Protein AF-A0A1M5BRX9-F1 (afdb_monomer_lite)

pLDDT: mean 90.42, std 8.11, range [54.91, 96.5]

Sequence (61 aa):
LAGAKHDVFSDVALGAIASHSRGWPRLVNNLATHCLLCGYQAKKELIDEEVVRLAIQEMGL

Structure (mmCIF, N/CA/C/O backbone):
data_AF-A0A1M5BRX9-F1
#
_entry.id   AF-A0A1M5BRX9-F1
#
loop_
_atom_site.group_PDB
_atom_site.id
_atom_site.type_symbol
_atom_site.label_atom_id
_atom_site.label_alt_id
_atom_site.label_comp_id
_atom_site.label_asym_id
_atom_site.label_entity_id
_atom_site.label_seq_id
_atom_site.pdbx_PDB_ins_code
_atom_site.Cartn_x
_atom_site.Cartn_y
_atom_site.Cartn_z
_atom_site.occupancy
_atom_site.B_iso_or_equiv
_atom_site.auth_seq_id
_atom_site.auth_comp_id
_atom_site.auth_asym_id
_atom_site.auth_atom_id
_atom_site.pdbx_PDB_model_num
ATOM 1 N N . LEU A 1 1 ? -10.651 -8.855 -4.347 1.00 54.91 1 LEU A N 1
ATOM 2 C CA . LEU A 1 1 ? -10.058 -8.560 -3.019 1.00 54.91 1 LEU A CA 1
ATOM 3 C C . LEU A 1 1 ? -10.256 -9.784 -2.135 1.00 54.91 1 LEU A C 1
ATOM 5 O O . LEU A 1 1 ? -11.252 -10.466 -2.334 1.00 54.91 1 LEU A O 1
ATOM 9 N N . ALA A 1 2 ? -9.317 -10.115 -1.248 1.00 66.06 2 ALA A N 1
ATOM 10 C CA . ALA A 1 2 ? -9.291 -11.350 -0.450 1.00 66.06 2 ALA A CA 1
ATOM 11 C C . ALA A 1 2 ? -10.449 -11.454 0.575 1.00 66.06 2 ALA A C 1
ATOM 13 O O . ALA A 1 2 ? -10.238 -11.399 1.778 1.00 66.06 2 ALA A O 1
ATOM 14 N N . GLY A 1 3 ? -11.692 -11.544 0.100 1.00 77.94 3 GLY A N 1
ATOM 15 C CA . GLY A 1 3 ? -12.902 -11.601 0.924 1.00 77.94 3 GLY A CA 1
ATOM 16 C C . GLY A 1 3 ? -13.384 -10.259 1.492 1.00 77.94 3 GLY A C 1
ATOM 17 O O . GLY A 1 3 ? -14.458 -10.224 2.090 1.00 77.94 3 GLY A O 1
ATOM 18 N N . ALA A 1 4 ? -12.649 -9.157 1.297 1.00 80.31 4 ALA A N 1
ATOM 19 C CA . ALA A 1 4 ? -13.093 -7.831 1.729 1.00 80.31 4 ALA A CA 1
ATOM 20 C C . ALA A 1 4 ? -14.370 -7.409 0.980 1.00 80.31 4 ALA A C 1
ATOM 22 O O . ALA A 1 4 ? -14.432 -7.495 -0.248 1.00 80.31 4 ALA A O 1
ATOM 23 N N . LYS A 1 5 ? -15.383 -6.961 1.733 1.00 86.50 5 LYS A N 1
ATOM 24 C CA . LYS A 1 5 ? -16.656 -6.426 1.205 1.00 86.50 5 LYS A CA 1
ATOM 25 C C . LYS A 1 5 ? -16.660 -4.898 1.078 1.00 86.50 5 LYS A C 1
ATOM 27 O O . LYS A 1 5 ? -17.674 -4.328 0.697 1.00 86.50 5 LYS A O 1
ATOM 32 N N . HIS A 1 6 ? -15.555 -4.262 1.448 1.00 85.44 6 HIS A N 1
ATOM 33 C CA . HIS A 1 6 ? -15.331 -2.825 1.389 1.00 85.44 6 HIS A CA 1
ATOM 34 C C . HIS A 1 6 ? -14.018 -2.553 0.654 1.00 85.44 6 HIS A C 1
ATOM 36 O O . HIS A 1 6 ? -13.164 -3.442 0.542 1.00 85.44 6 HIS A O 1
ATOM 42 N N . ASP A 1 7 ? -13.864 -1.325 0.169 1.00 89.25 7 ASP A N 1
ATOM 43 C CA . ASP A 1 7 ? -12.626 -0.891 -0.459 1.00 89.25 7 ASP A CA 1
ATOM 44 C C . ASP A 1 7 ? -11.525 -0.774 0.586 1.00 89.25 7 ASP A C 1
ATOM 46 O O . ASP A 1 7 ? -11.669 -0.103 1.604 1.00 89.25 7 ASP A O 1
ATOM 50 N N . VAL A 1 8 ? -10.418 -1.466 0.330 1.00 92.56 8 VAL A N 1
ATOM 51 C CA . VAL A 1 8 ? -9.241 -1.431 1.204 1.00 92.56 8 VAL A CA 1
ATOM 52 C C . VAL A 1 8 ? -8.351 -0.245 0.845 1.00 92.56 8 VAL A C 1
ATOM 54 O O . VAL A 1 8 ? -7.724 0.336 1.717 1.00 92.56 8 VAL A O 1
ATOM 57 N N . PHE A 1 9 ? -8.312 0.145 -0.429 1.00 95.12 9 PHE A N 1
ATOM 58 C CA . PHE A 1 9 ? -7.551 1.294 -0.911 1.00 95.12 9 PHE A CA 1
ATOM 59 C C . PHE A 1 9 ? -8.498 2.311 -1.530 1.00 95.12 9 PHE A C 1
ATOM 61 O O . PHE A 1 9 ? -9.359 1.947 -2.326 1.00 95.12 9 PHE A O 1
ATOM 68 N N . SER A 1 10 ? -8.295 3.582 -1.201 1.00 96.06 10 SER A N 1
ATOM 69 C CA . SER A 1 10 ? -8.909 4.686 -1.938 1.00 96.06 10 SER A CA 1
ATOM 70 C C . SER A 1 10 ? -8.301 4.825 -3.339 1.00 96.06 10 SER A C 1
ATOM 72 O O . SER A 1 10 ? -7.133 4.485 -3.555 1.00 96.06 10 SER A O 1
ATOM 74 N N . ASP A 1 11 ? -9.048 5.409 -4.277 1.00 95.00 11 ASP A N 1
ATOM 75 C CA . ASP A 1 11 ? -8.550 5.684 -5.634 1.00 95.00 11 ASP A CA 1
ATOM 76 C C . ASP A 1 11 ? -7.282 6.551 -5.628 1.00 95.00 11 ASP A C 1
ATOM 78 O O . ASP A 1 11 ? -6.353 6.330 -6.407 1.00 95.00 11 ASP A O 1
ATOM 82 N N . VAL A 1 12 ? -7.205 7.507 -4.697 1.00 94.94 12 VAL A N 1
ATOM 83 C CA . VAL A 1 12 ? -6.031 8.372 -4.524 1.00 94.94 12 VAL A CA 1
ATOM 84 C C . VAL A 1 12 ? -4.816 7.555 -4.077 1.00 94.94 12 VAL A C 1
ATOM 86 O O . VAL A 1 12 ? -3.726 7.724 -4.624 1.00 94.94 12 VAL A O 1
ATOM 89 N N . ALA A 1 13 ? -4.996 6.623 -3.135 1.00 95.62 13 ALA A N 1
ATOM 90 C CA . ALA A 1 13 ? -3.925 5.734 -2.693 1.00 95.62 13 ALA A CA 1
ATOM 91 C C . ALA A 1 13 ? -3.426 4.832 -3.831 1.00 95.62 13 ALA A C 1
ATOM 93 O O . ALA A 1 13 ? -2.215 4.685 -4.014 1.00 95.62 13 ALA A O 1
ATOM 94 N N . LEU A 1 14 ? -4.335 4.278 -4.641 1.00 94.50 14 LEU A N 1
ATOM 95 C CA . LEU A 1 14 ? -3.972 3.483 -5.819 1.00 94.50 14 LEU A CA 1
ATOM 96 C C . LEU A 1 14 ? -3.160 4.307 -6.829 1.00 94.50 14 LEU A C 1
ATOM 98 O O . LEU A 1 14 ? -2.129 3.835 -7.318 1.00 94.50 14 LEU A O 1
ATOM 102 N N . GLY A 1 15 ? -3.568 5.553 -7.089 1.00 94.00 15 GLY A N 1
ATOM 103 C CA . GLY A 1 15 ? -2.829 6.483 -7.945 1.00 94.00 15 GLY A CA 1
ATOM 104 C C . GLY A 1 15 ? -1.427 6.800 -7.415 1.00 94.00 15 GLY A C 1
ATOM 105 O O . GLY A 1 15 ? -0.455 6.788 -8.178 1.00 94.00 15 GLY A O 1
ATOM 106 N N . ALA A 1 16 ? -1.292 7.014 -6.105 1.00 93.44 16 ALA A N 1
ATOM 107 C CA . ALA A 1 16 ? -0.007 7.272 -5.459 1.00 93.44 16 ALA A CA 1
ATOM 108 C C . ALA A 1 16 ? 0.936 6.057 -5.535 1.00 93.44 16 ALA A C 1
ATOM 110 O O . ALA A 1 16 ? 2.109 6.222 -5.888 1.00 93.44 16 ALA A O 1
ATOM 111 N N . ILE A 1 17 ? 0.430 4.842 -5.284 1.00 93.69 17 ILE A N 1
ATOM 112 C CA . ILE A 1 17 ? 1.200 3.591 -5.403 1.00 93.69 17 ILE A CA 1
ATOM 113 C C . ILE A 1 17 ? 1.653 3.375 -6.851 1.00 93.69 17 ILE A C 1
ATOM 115 O O . ILE A 1 17 ? 2.823 3.068 -7.096 1.00 93.69 17 ILE A O 1
ATOM 119 N N . ALA A 1 18 ? 0.762 3.560 -7.828 1.00 93.06 18 ALA A N 1
ATOM 120 C CA . ALA A 1 18 ? 1.099 3.419 -9.245 1.00 93.06 18 ALA A CA 1
ATOM 121 C C . ALA A 1 18 ? 2.178 4.428 -9.680 1.00 93.06 18 ALA A C 1
ATOM 123 O O . ALA A 1 18 ? 3.139 4.057 -10.359 1.00 93.06 18 ALA A O 1
ATOM 124 N N . SER A 1 19 ? 2.066 5.678 -9.222 1.00 92.19 19 SER A N 1
ATOM 125 C CA . SER A 1 19 ? 3.014 6.750 -9.545 1.00 92.19 19 SER A CA 1
ATOM 126 C C . SER A 1 19 ? 4.407 6.488 -8.959 1.00 92.19 19 SER A C 1
ATOM 128 O O . SER A 1 19 ? 5.394 6.516 -9.693 1.00 92.19 19 SER A O 1
ATOM 130 N N . HIS A 1 20 ? 4.501 6.149 -7.667 1.00 90.44 20 HIS A N 1
ATOM 131 C CA . HIS A 1 20 ? 5.788 5.875 -7.007 1.00 90.44 20 HIS A CA 1
ATOM 132 C C . HIS A 1 20 ? 6.428 4.574 -7.493 1.00 90.44 20 HIS A C 1
ATOM 134 O O . HIS A 1 20 ? 7.648 4.480 -7.633 1.00 90.44 20 HIS A O 1
ATOM 140 N N . SER A 1 21 ? 5.609 3.574 -7.820 1.00 91.12 21 SER A N 1
ATOM 141 C CA . SER A 1 21 ? 6.104 2.317 -8.375 1.00 91.12 21 SER A CA 1
ATOM 142 C C . SER A 1 21 ? 6.581 2.399 -9.812 1.00 91.12 21 SER A C 1
ATOM 144 O O . SER A 1 21 ? 7.272 1.478 -10.251 1.00 91.12 21 SER A O 1
ATOM 146 N N . ARG A 1 22 ? 6.232 3.460 -10.553 1.00 90.00 22 ARG A N 1
ATOM 147 C CA . ARG A 1 22 ? 6.491 3.591 -11.998 1.00 90.00 22 ARG A CA 1
ATOM 148 C C . ARG A 1 22 ? 6.019 2.361 -12.793 1.00 90.00 22 ARG A C 1
ATOM 150 O O . ARG A 1 22 ? 6.619 2.006 -13.803 1.00 90.00 22 ARG A O 1
ATOM 157 N N . GLY A 1 23 ? 4.985 1.674 -12.298 1.00 87.62 23 GLY A N 1
ATOM 158 C CA . GLY A 1 23 ? 4.433 0.461 -12.904 1.00 87.62 23 GLY A CA 1
ATOM 159 C C . GLY A 1 23 ? 5.251 -0.822 -12.706 1.00 87.62 23 GLY A C 1
ATOM 160 O O . GLY A 1 23 ? 4.885 -1.849 -13.272 1.00 87.62 23 GLY A O 1
ATOM 161 N N . TRP A 1 24 ? 6.328 -0.818 -11.911 1.00 92.19 24 TRP A N 1
ATOM 162 C CA . TRP A 1 24 ? 7.108 -2.031 -11.638 1.00 92.19 24 TRP A CA 1
ATOM 163 C C . TRP A 1 24 ? 6.322 -2.977 -10.717 1.00 92.19 24 TRP A C 1
ATOM 165 O O . TRP A 1 24 ? 6.151 -2.652 -9.538 1.00 92.19 24 TRP A O 1
ATOM 175 N N . PRO A 1 25 ? 5.900 -4.175 -11.175 1.00 92.12 25 PRO A N 1
ATOM 176 C CA . PRO A 1 25 ? 4.955 -5.011 -10.424 1.00 92.12 25 PRO A CA 1
ATOM 177 C C . PRO A 1 25 ? 5.446 -5.396 -9.025 1.00 92.12 25 PRO A C 1
ATOM 179 O O . PRO A 1 25 ? 4.681 -5.422 -8.064 1.00 92.12 25 PRO A O 1
ATOM 182 N N . 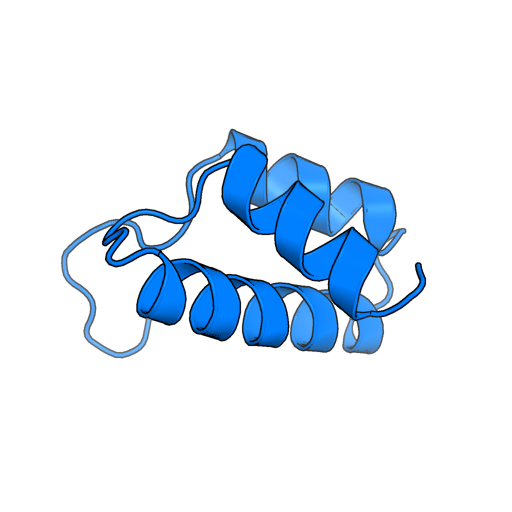ARG A 1 26 ? 6.753 -5.643 -8.887 1.00 92.69 26 ARG A N 1
ATOM 183 C CA . ARG A 1 26 ? 7.366 -5.963 -7.594 1.00 92.69 26 ARG A CA 1
ATOM 184 C C . ARG A 1 26 ? 7.369 -4.769 -6.640 1.00 92.69 26 ARG A C 1
ATOM 186 O O . ARG A 1 26 ? 7.145 -4.963 -5.451 1.00 92.69 26 ARG A O 1
ATOM 193 N N . LEU A 1 27 ? 7.569 -3.547 -7.145 1.00 92.44 27 LEU A N 1
ATOM 194 C CA . LEU A 1 27 ? 7.510 -2.352 -6.302 1.00 92.44 27 LEU A CA 1
ATOM 195 C C . LEU A 1 27 ? 6.069 -2.031 -5.895 1.00 92.44 27 LEU A C 1
ATOM 197 O O . LEU A 1 27 ? 5.848 -1.692 -4.739 1.00 92.44 27 LEU A O 1
ATOM 201 N N . VAL A 1 28 ? 5.097 -2.208 -6.802 1.00 94.38 28 VAL A N 1
ATOM 202 C CA . VAL A 1 28 ? 3.658 -2.099 -6.489 1.00 94.38 28 VAL A CA 1
ATOM 203 C C . VAL A 1 28 ? 3.298 -3.023 -5.328 1.00 94.38 28 VAL A C 1
ATOM 205 O O . VAL A 1 28 ? 2.718 -2.573 -4.345 1.00 94.38 28 VAL A O 1
ATOM 208 N N . ASN A 1 29 ? 3.669 -4.304 -5.421 1.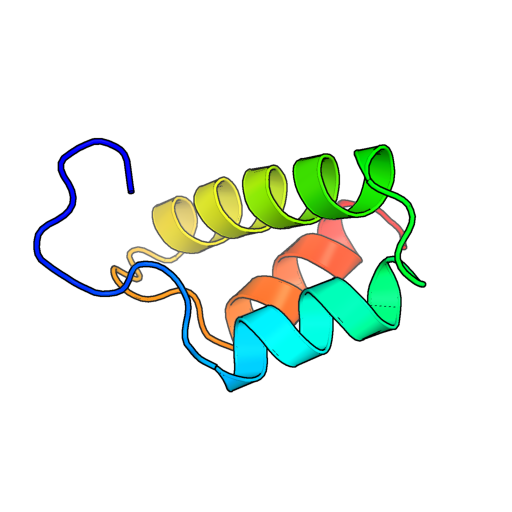00 93.88 29 ASN A N 1
ATOM 209 C CA . ASN A 1 29 ? 3.336 -5.285 -4.392 1.00 93.88 29 ASN A CA 1
ATOM 210 C C . ASN A 1 29 ? 3.993 -4.958 -3.043 1.00 93.88 29 ASN A C 1
ATOM 212 O O . ASN A 1 29 ? 3.345 -5.064 -2.001 1.00 93.88 29 ASN A O 1
ATOM 216 N N . ASN A 1 30 ? 5.259 -4.531 -3.061 1.00 93.62 30 ASN A N 1
ATOM 217 C CA . ASN A 1 30 ? 5.955 -4.121 -1.846 1.00 93.62 30 ASN A CA 1
ATOM 218 C C . ASN A 1 30 ? 5.264 -2.903 -1.214 1.00 93.62 30 ASN A C 1
ATOM 220 O O . ASN A 1 30 ? 4.851 -2.987 -0.062 1.00 93.62 30 ASN A O 1
ATOM 224 N N . LEU A 1 31 ? 5.044 -1.825 -1.976 1.00 93.75 31 LEU A N 1
ATOM 225 C CA . LEU A 1 31 ? 4.347 -0.625 -1.497 1.00 93.75 31 LEU A CA 1
ATOM 226 C C . LEU A 1 31 ? 2.969 -0.956 -0.926 1.00 93.75 31 LEU A C 1
ATOM 228 O O . LEU A 1 31 ? 2.664 -0.540 0.186 1.00 93.75 31 LEU A O 1
ATOM 232 N N . ALA A 1 32 ? 2.160 -1.746 -1.635 1.00 94.44 32 ALA A N 1
ATOM 233 C CA . ALA A 1 32 ? 0.840 -2.147 -1.157 1.00 94.44 32 ALA A CA 1
ATOM 234 C C . ALA A 1 32 ? 0.920 -2.923 0.169 1.00 94.44 32 ALA A C 1
ATOM 236 O O . ALA A 1 32 ? 0.138 -2.660 1.078 1.00 94.44 32 ALA A O 1
ATOM 237 N N . THR A 1 33 ? 1.892 -3.829 0.312 1.00 94.88 33 THR A N 1
ATOM 238 C CA . THR A 1 33 ? 2.102 -4.593 1.554 1.00 94.88 33 THR A CA 1
ATOM 239 C C . THR A 1 33 ? 2.481 -3.678 2.718 1.00 94.88 33 THR A C 1
ATOM 241 O O . THR A 1 33 ? 1.903 -3.790 3.799 1.00 94.88 33 THR A O 1
ATOM 244 N N . HIS A 1 34 ? 3.401 -2.736 2.495 1.00 94.94 34 HIS A N 1
ATOM 245 C CA . HIS A 1 34 ? 3.775 -1.747 3.507 1.00 94.94 34 HIS A CA 1
AT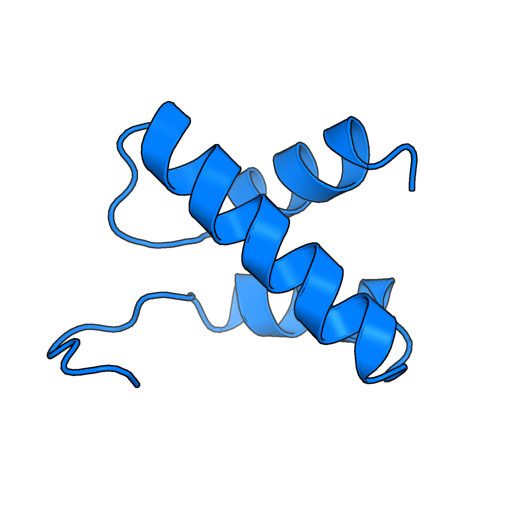OM 246 C C . HIS A 1 34 ? 2.600 -0.830 3.865 1.00 94.94 34 HIS A C 1
ATOM 248 O O . HIS A 1 34 ? 2.356 -0.601 5.043 1.00 94.94 34 HIS A O 1
ATOM 254 N N . CYS A 1 35 ? 1.803 -0.393 2.886 1.00 95.62 35 CYS A N 1
ATOM 255 C CA . CYS A 1 35 ? 0.598 0.397 3.140 1.00 95.62 35 CYS A CA 1
ATOM 256 C C . CYS A 1 35 ? -0.390 -0.345 4.045 1.00 95.62 35 CYS A C 1
ATOM 258 O O . CYS A 1 35 ? -0.895 0.241 4.997 1.00 95.62 35 CYS A O 1
ATOM 260 N N . LEU A 1 36 ? -0.640 -1.635 3.795 1.00 94.81 36 LEU A N 1
ATOM 261 C CA . LEU A 1 36 ? -1.519 -2.443 4.648 1.00 94.81 36 LEU A CA 1
ATOM 262 C C . LEU A 1 36 ? -0.987 -2.538 6.085 1.00 94.81 36 LEU A C 1
ATOM 264 O O . LEU A 1 36 ? -1.763 -2.436 7.035 1.00 94.81 36 LEU A O 1
ATOM 268 N N . LEU A 1 37 ? 0.331 -2.680 6.253 1.00 94.44 37 LEU A N 1
ATOM 269 C CA . LEU A 1 37 ? 0.966 -2.718 7.570 1.00 94.44 37 LEU A CA 1
ATOM 270 C C . LEU A 1 37 ? 0.871 -1.364 8.291 1.00 94.44 37 LEU A C 1
ATOM 272 O O . LEU A 1 37 ? 0.477 -1.318 9.456 1.00 94.44 37 LEU A O 1
ATOM 276 N N . CYS A 1 38 ? 1.195 -0.259 7.616 1.00 94.38 38 CYS A N 1
ATOM 277 C CA . CYS A 1 38 ? 1.081 1.090 8.173 1.00 94.38 38 CYS A CA 1
ATOM 278 C C . CYS A 1 38 ? -0.379 1.435 8.511 1.00 94.38 38 CYS A C 1
ATOM 280 O O . CYS A 1 38 ? -0.645 1.973 9.582 1.00 94.38 38 CYS A O 1
ATOM 282 N N . GLY A 1 39 ? -1.333 1.074 7.648 1.00 94.25 39 GLY A N 1
ATOM 283 C CA . GLY A 1 39 ? -2.764 1.275 7.885 1.00 94.25 39 GLY A CA 1
A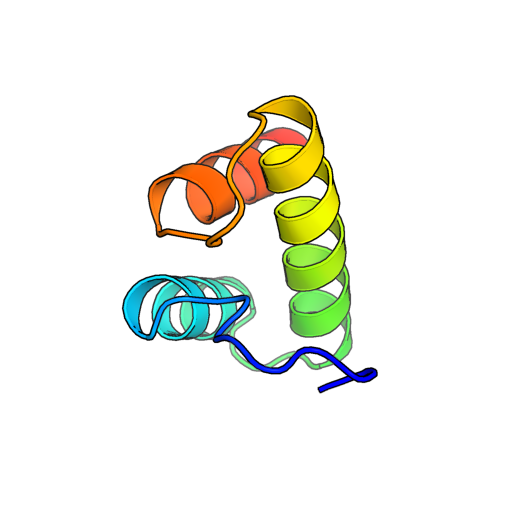TOM 284 C C . GLY A 1 39 ? -3.258 0.521 9.117 1.00 94.25 39 GLY A C 1
ATOM 285 O O . GLY A 1 39 ? -3.931 1.106 9.965 1.00 94.25 39 GLY A O 1
ATOM 286 N N . TYR A 1 40 ? -2.833 -0.737 9.280 1.00 93.38 40 TYR A N 1
ATOM 287 C CA . TYR A 1 40 ? -3.124 -1.518 10.482 1.00 93.38 40 TYR A CA 1
ATOM 288 C C . TYR A 1 40 ? -2.552 -0.865 11.751 1.00 93.38 40 TYR A C 1
ATOM 290 O O . TYR A 1 40 ? -3.272 -0.707 12.738 1.00 93.38 40 TYR A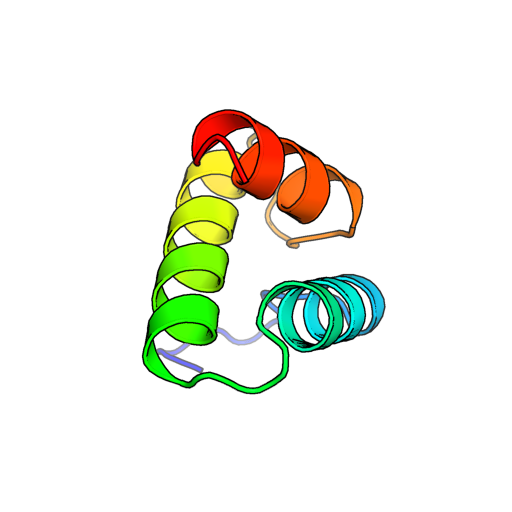 O 1
ATOM 298 N N . GLN A 1 41 ? -1.289 -0.424 11.719 1.00 93.31 41 GLN A N 1
ATOM 299 C CA . GLN A 1 41 ? -0.659 0.286 12.843 1.00 93.31 41 GLN A CA 1
ATOM 300 C C . GLN A 1 41 ? -1.394 1.591 13.186 1.00 93.31 41 GLN A C 1
ATOM 302 O O . GLN A 1 41 ? -1.604 1.898 14.360 1.00 93.31 41 GLN A O 1
ATOM 307 N N . ALA A 1 42 ? -1.846 2.324 12.167 1.00 92.00 42 ALA A N 1
ATOM 308 C CA . ALA A 1 42 ? -2.622 3.552 12.303 1.00 92.00 42 ALA A CA 1
ATOM 309 C C . ALA A 1 42 ? -4.106 3.314 12.650 1.00 92.00 42 ALA A C 1
ATOM 311 O O . ALA A 1 42 ? -4.856 4.281 12.786 1.00 92.00 42 ALA A O 1
ATOM 312 N N . LYS A 1 43 ? -4.545 2.052 12.791 1.00 93.12 43 LYS A N 1
ATOM 313 C CA . LYS A 1 43 ? -5.951 1.656 12.991 1.00 93.12 43 LYS A CA 1
ATOM 314 C C . LYS A 1 43 ? -6.899 2.245 11.935 1.00 93.12 43 LYS A C 1
ATOM 316 O O . LYS A 1 43 ? -8.049 2.557 12.240 1.00 93.12 43 LYS A O 1
ATOM 321 N N . LYS A 1 44 ? -6.416 2.402 10.701 1.00 91.94 44 LYS A N 1
ATOM 322 C CA . LYS A 1 44 ? -7.216 2.842 9.555 1.00 91.94 44 LYS A CA 1
ATOM 323 C C . LYS A 1 44 ? -7.731 1.626 8.792 1.00 91.94 44 LYS A C 1
ATOM 325 O O . LYS A 1 44 ? -6.954 0.768 8.385 1.00 91.94 44 LYS A O 1
ATOM 330 N N . GLU A 1 45 ? -9.043 1.577 8.584 1.00 89.81 45 GLU A N 1
ATOM 331 C CA . GLU A 1 45 ? -9.693 0.529 7.783 1.00 89.81 45 GLU A CA 1
ATOM 332 C C . GLU A 1 45 ? -9.544 0.778 6.273 1.00 89.81 45 GLU A C 1
ATOM 334 O O . GLU A 1 45 ? -9.505 -0.169 5.492 1.00 89.81 45 GLU A O 1
ATOM 339 N N . LEU A 1 46 ? -9.410 2.048 5.872 1.00 94.69 46 LEU A N 1
ATOM 340 C CA . LEU A 1 46 ? -9.182 2.475 4.493 1.00 94.69 46 LEU A CA 1
ATOM 341 C C . LEU A 1 46 ? -7.759 3.014 4.335 1.00 94.69 46 LEU A C 1
ATOM 343 O O . LEU A 1 46 ? -7.340 3.920 5.059 1.00 94.69 46 LEU A O 1
ATOM 347 N N . ILE A 1 47 ? -7.033 2.499 3.346 1.00 96.50 47 ILE A N 1
ATOM 348 C CA . ILE A 1 47 ? -5.736 3.030 2.942 1.00 96.50 47 ILE A CA 1
ATOM 349 C C . ILE A 1 47 ? -5.961 4.279 2.084 1.00 96.50 47 ILE A C 1
ATOM 351 O O . ILE A 1 47 ? -6.423 4.221 0.937 1.00 96.50 47 ILE A O 1
ATOM 355 N N . ASP A 1 48 ? -5.620 5.421 2.665 1.00 95.50 48 ASP A N 1
ATOM 356 C CA . ASP A 1 48 ? -5.625 6.734 2.033 1.00 95.50 48 ASP A CA 1
ATOM 357 C C . ASP A 1 48 ? -4.207 7.162 1.613 1.00 95.50 48 ASP A C 1
ATOM 359 O O . ASP A 1 48 ? -3.215 6.461 1.825 1.00 95.50 48 ASP A O 1
ATOM 363 N N . GLU A 1 49 ? -4.106 8.329 0.983 1.00 93.62 49 GLU A N 1
ATOM 364 C CA . GLU A 1 49 ? -2.832 8.895 0.533 1.00 93.62 49 GLU A CA 1
ATOM 365 C C . GLU A 1 49 ? -1.828 9.107 1.683 1.00 93.62 49 GLU A C 1
ATOM 367 O O . GLU A 1 49 ? -0.617 9.008 1.487 1.00 93.62 49 GLU A O 1
ATOM 372 N N . GLU A 1 50 ? -2.310 9.377 2.897 1.00 94.38 50 GLU A N 1
ATOM 373 C CA . GLU A 1 50 ? -1.458 9.582 4.067 1.00 94.38 50 GLU A CA 1
ATOM 374 C C . GLU A 1 50 ? -0.763 8.285 4.478 1.00 94.38 50 GLU A C 1
ATOM 376 O O . GLU A 1 50 ? 0.446 8.290 4.715 1.00 94.38 50 GLU A O 1
ATOM 381 N N . VAL A 1 51 ? -1.489 7.165 4.478 1.00 95.62 51 VAL A N 1
ATOM 382 C CA . VAL A 1 51 ? -0.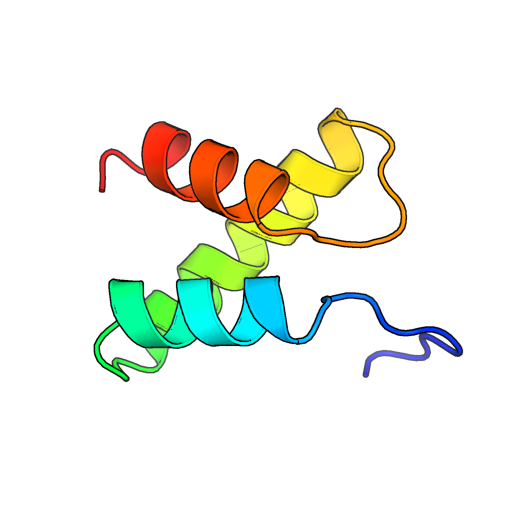893 5.848 4.743 1.00 95.62 51 VAL A CA 1
ATOM 383 C C . VAL A 1 51 ? 0.134 5.482 3.674 1.00 95.62 51 VAL A C 1
ATOM 385 O O . VAL A 1 51 ? 1.193 4.948 4.005 1.00 95.62 51 VAL A O 1
ATOM 388 N N . VAL A 1 52 ? -0.133 5.808 2.406 1.00 94.81 52 VAL A N 1
ATOM 389 C CA . VAL A 1 52 ? 0.831 5.578 1.319 1.00 94.81 52 VAL A CA 1
ATOM 390 C C . VAL A 1 52 ? 2.102 6.400 1.529 1.00 94.81 52 VAL A C 1
ATOM 392 O O . VAL A 1 52 ? 3.200 5.860 1.396 1.00 94.81 52 VAL A O 1
ATOM 395 N N . ARG A 1 53 ? 1.984 7.677 1.917 1.00 93.19 53 ARG A N 1
ATOM 396 C CA . ARG A 1 53 ? 3.148 8.516 2.252 1.00 93.19 53 ARG A CA 1
ATOM 397 C C . ARG A 1 53 ? 3.960 7.936 3.408 1.00 93.19 53 ARG A C 1
ATOM 399 O O . ARG A 1 53 ? 5.182 7.888 3.308 1.00 93.19 53 ARG A O 1
ATOM 406 N N . LEU A 1 54 ? 3.302 7.473 4.472 1.00 93.12 54 LEU A N 1
ATOM 407 C CA . LEU A 1 54 ? 3.977 6.830 5.605 1.00 93.12 54 LEU A CA 1
ATOM 408 C C . LEU A 1 54 ? 4.727 5.566 5.167 1.00 93.12 54 LEU A C 1
ATOM 410 O O . LEU A 1 54 ? 5.895 5.400 5.506 1.00 93.12 54 LEU A O 1
ATOM 414 N N . ALA A 1 55 ? 4.091 4.725 4.351 1.00 93.56 55 ALA A N 1
ATOM 415 C CA . ALA A 1 55 ? 4.706 3.508 3.830 1.00 93.56 55 ALA A CA 1
ATOM 416 C C . ALA A 1 55 ? 5.939 3.796 2.958 1.00 93.56 55 ALA A C 1
ATOM 418 O O . ALA A 1 55 ? 6.950 3.111 3.086 1.00 93.56 55 ALA A O 1
ATOM 419 N N . ILE A 1 56 ? 5.885 4.820 2.100 1.00 91.44 56 ILE A N 1
ATOM 420 C CA . ILE A 1 56 ? 7.028 5.246 1.274 1.00 91.44 56 ILE A CA 1
ATOM 421 C C . ILE A 1 56 ? 8.201 5.690 2.159 1.00 91.44 56 ILE A C 1
ATOM 423 O O . ILE A 1 56 ? 9.327 5.240 1.953 1.00 91.44 56 ILE A O 1
ATOM 427 N N . GLN A 1 57 ? 7.924 6.507 3.182 1.00 90.12 57 GLN A N 1
ATOM 428 C CA . GLN A 1 57 ? 8.937 6.971 4.133 1.00 90.12 57 GLN A CA 1
ATOM 429 C C . GLN A 1 57 ? 9.583 5.807 4.903 1.00 90.12 57 GLN A C 1
ATOM 431 O O . GLN A 1 57 ? 10.804 5.781 5.040 1.00 90.12 57 GLN A O 1
ATOM 436 N N . GLU A 1 58 ? 8.802 4.818 5.354 1.00 85.88 58 GLU A N 1
ATOM 437 C CA . GLU A 1 58 ? 9.341 3.629 6.038 1.00 85.88 58 GLU A CA 1
ATOM 438 C C . GLU A 1 58 ? 10.190 2.739 5.120 1.00 85.88 58 GLU A C 1
ATOM 440 O O . GLU A 1 58 ? 11.156 2.124 5.571 1.00 85.88 58 GLU A O 1
ATOM 445 N N . MET A 1 59 ? 9.864 2.675 3.827 1.00 82.12 59 MET A N 1
ATOM 446 C CA . MET A 1 59 ? 10.648 1.920 2.845 1.00 82.12 59 MET A CA 1
ATOM 447 C C . MET A 1 59 ? 11.970 2.608 2.462 1.00 82.12 59 MET A C 1
ATOM 449 O O . MET A 1 59 ? 12.784 1.991 1.772 1.00 82.12 59 MET A O 1
ATOM 453 N N . GLY A 1 60 ? 12.189 3.860 2.883 1.00 74.62 60 GLY A N 1
ATOM 454 C CA . GLY A 1 60 ? 13.338 4.668 2.465 1.00 74.62 60 GLY A CA 1
ATOM 455 C C . GLY A 1 60 ? 13.315 5.027 0.974 1.00 74.62 60 GLY A C 1
ATOM 456 O O . GLY A 1 60 ? 14.381 5.189 0.376 1.00 74.62 60 GLY A O 1
ATOM 457 N N . LEU A 1 61 ? 12.116 5.079 0.380 1.00 60.34 61 LEU A N 1
ATOM 458 C CA . LEU A 1 61 ? 11.867 5.442 -1.020 1.00 60.34 61 LEU A CA 1
ATOM 459 C C . LEU A 1 61 ? 11.538 6.930 -1.182 1.00 60.34 61 LEU A C 1
ATOM 461 O O . LEU A 1 61 ? 10.971 7.533 -0.243 1.00 60.34 61 LEU A O 1
#

Foldseek 3Di:
DVPDPDAQEDPQLVVLLCVVCVNVVVSSVQLVVLLVVQCVVVVHSHRYPVSSVVSCVVVVD

Organism: NCBI:txid1121429

Radius of gyration: 10.69 Å; chains: 1; bounding box: 30×21×26 Å

Secondary structure (DSSP, 8-state):
--S-SS-SB-HHHHHHHHHHHTT-HHHHHHHHHHHHHHHHHTT-SSB-HHHHHHHHHHTT-